Protein AF-A0A075BX15-F1 (afdb_monomer)

Organism: Procambarus clarkii (NCBI:txid6728)

Foldseek 3Di:
DDPDPDDDPDDDDDDDDDPDDDCVVVVLFDDDDDLAQFLLVLLVVLQRVVQSVCCVVPVDRFAWASVCCLPPLPDVLPANRSVGHHNVSSVVCCVVPNIHGCVVPPDDSD

Secondary structure (DSSP, 8-state):
-PPP--------S-----S---SGGGT--PPP---TTS--HHHHHHHHHHHHHHHHHHS----B-HHHHHHHS-GGG---GGG---HHHHHHHHHHH---BTTTS-----

Sequence (110 aa):
SNPEPDSVFTPTGRIPRAATVDWRNQGAVTGVKDQGQCGSCWSFSATGSLEGQHYLKTGKLISLSEQQLVDCAGGIYFNQGCNGGWVNQAFKYIKAHGSVTEASYPYEAI

Structure (mmCIF, N/CA/C/O backbone):
data_AF-A0A075BX15-F1
#
_entry.id   AF-A0A075BX15-F1
#
loop_
_atom_site.group_PDB
_atom_site.id
_atom_site.type_symbol
_atom_site.label_atom_id
_atom_site.label_alt_id
_atom_site.label_comp_id
_atom_site.label_asym_id
_atom_site.label_entity_id
_atom_site.label_seq_id
_atom_site.pdbx_PDB_ins_code
_atom_site.Cartn_x
_atom_site.Cartn_y
_atom_site.Cartn_z
_atom_site.occupancy
_atom_site.B_iso_or_equiv
_atom_site.auth_seq_id
_atom_site.auth_comp_id
_atom_site.auth_asym_id
_atom_site.auth_atom_id
_atom_site.pdbx_PDB_model_num
ATOM 1 N N . SER A 1 1 ? -3.272 29.481 -4.557 1.00 40.88 1 SER A N 1
ATOM 2 C CA . SER A 1 1 ? -4.264 28.956 -3.601 1.00 40.88 1 SER A CA 1
ATOM 3 C C . SER A 1 1 ? -3.524 28.068 -2.623 1.00 40.88 1 SER A C 1
ATOM 5 O O . SER A 1 1 ? -2.911 27.096 -3.039 1.00 40.88 1 SER A O 1
ATOM 7 N N . ASN A 1 2 ? -3.471 28.472 -1.357 1.00 38.88 2 ASN A N 1
ATOM 8 C CA . ASN A 1 2 ? -2.880 27.671 -0.290 1.00 38.88 2 ASN A CA 1
ATOM 9 C C . ASN A 1 2 ? -3.881 26.541 0.016 1.00 38.88 2 ASN A C 1
ATOM 11 O O . ASN A 1 2 ? -5.037 26.881 0.275 1.00 38.88 2 ASN A O 1
ATOM 15 N N . PRO A 1 3 ? -3.537 25.247 -0.096 1.00 54.44 3 PRO A N 1
ATOM 16 C CA . PRO A 1 3 ? -4.455 24.204 0.339 1.00 54.44 3 PRO A CA 1
ATOM 17 C C . PRO A 1 3 ? -4.672 24.367 1.849 1.00 54.44 3 PRO A C 1
ATOM 19 O O . PRO A 1 3 ? -3.707 24.526 2.599 1.00 54.44 3 PRO A O 1
ATOM 22 N N . GLU A 1 4 ? -5.935 24.398 2.277 1.00 54.19 4 GLU A N 1
ATOM 23 C CA . GLU A 1 4 ? -6.323 24.292 3.690 1.00 54.19 4 GLU A CA 1
ATOM 24 C C . GLU A 1 4 ? -5.547 23.138 4.351 1.00 54.19 4 GLU A C 1
ATOM 26 O O . GLU A 1 4 ? -5.289 22.135 3.677 1.00 54.19 4 GLU A O 1
ATOM 31 N N . PRO A 1 5 ? -5.145 23.242 5.632 1.00 53.94 5 PRO A N 1
ATOM 32 C CA . PRO A 1 5 ? -4.438 22.159 6.294 1.00 53.94 5 PRO A CA 1
ATOM 33 C C . PRO A 1 5 ? -5.334 20.920 6.270 1.00 53.94 5 PRO A C 1
ATOM 35 O O . PRO A 1 5 ? -6.374 20.891 6.931 1.00 53.94 5 PRO A O 1
ATOM 38 N N . ASP A 1 6 ? -4.938 19.916 5.481 1.00 58.66 6 ASP A N 1
ATOM 39 C CA . ASP A 1 6 ? -5.558 18.596 5.464 1.00 58.66 6 ASP A CA 1
ATOM 40 C C . ASP A 1 6 ? -5.854 18.193 6.905 1.00 58.66 6 ASP A C 1
ATOM 42 O O . ASP A 1 6 ? -4.956 18.203 7.744 1.00 58.66 6 ASP A O 1
ATOM 46 N N . SER A 1 7 ? -7.128 17.922 7.188 1.00 64.25 7 SER A N 1
ATOM 47 C CA . SER A 1 7 ? -7.698 17.698 8.516 1.00 64.25 7 SER A CA 1
ATOM 48 C C . SER A 1 7 ? -6.824 16.780 9.383 1.00 64.25 7 SER A C 1
ATOM 50 O O . SER A 1 7 ? -7.008 15.559 9.385 1.00 64.25 7 SER A O 1
ATOM 52 N N . VAL A 1 8 ? -5.868 17.346 10.120 1.00 71.19 8 VAL A N 1
ATOM 53 C CA . VAL A 1 8 ? -5.071 16.601 11.092 1.00 71.19 8 VAL A CA 1
ATOM 54 C C . VAL A 1 8 ? -6.037 16.175 12.182 1.00 71.19 8 VAL A C 1
ATOM 56 O O . VAL A 1 8 ? -6.671 17.024 12.815 1.00 71.19 8 VAL A O 1
ATOM 59 N N . PHE A 1 9 ? -6.176 14.864 12.395 1.00 76.19 9 PHE A N 1
ATOM 60 C CA . PHE A 1 9 ? -6.987 14.357 13.493 1.00 76.19 9 PHE A CA 1
ATOM 61 C C . PHE A 1 9 ? -6.400 14.876 14.805 1.00 76.19 9 PHE A C 1
ATOM 63 O O . PHE A 1 9 ? -5.357 14.413 15.266 1.00 76.19 9 PHE A O 1
ATOM 70 N N . THR A 1 10 ? -7.068 15.873 15.378 1.00 77.19 10 THR A N 1
ATOM 71 C CA . THR A 1 10 ? -6.725 16.441 16.674 1.00 77.19 10 THR A CA 1
ATOM 72 C C . THR A 1 10 ? -7.780 15.972 17.657 1.00 77.19 10 THR A C 1
ATOM 74 O O . THR A 1 10 ? -8.924 16.428 17.588 1.00 77.19 10 THR A O 1
ATOM 77 N N . PRO A 1 11 ? -7.434 15.046 18.559 1.00 76.19 11 PRO A N 1
ATOM 78 C CA . PRO A 1 11 ? -8.287 14.722 19.680 1.00 76.19 11 PRO A CA 1
ATOM 79 C C . PRO A 1 11 ? -8.773 15.963 20.427 1.00 76.19 11 PRO A C 1
ATOM 81 O O . PRO A 1 11 ? -7.961 16.784 20.853 1.00 76.19 11 PRO A O 1
ATOM 84 N N . THR A 1 12 ? -10.078 16.083 20.653 1.00 80.56 12 THR A N 1
ATOM 85 C CA . THR A 1 12 ? -10.611 17.063 21.601 1.00 80.56 12 THR A CA 1
ATOM 86 C C . THR A 1 12 ? -10.688 16.423 22.989 1.00 80.56 12 THR A C 1
ATOM 88 O O . THR A 1 12 ? -11.410 15.457 23.221 1.00 80.56 12 THR A O 1
ATOM 91 N N . GLY A 1 13 ? -9.907 16.951 23.934 1.00 81.38 13 GLY A N 1
ATOM 92 C CA . GLY A 1 13 ? -9.902 16.497 25.328 1.00 81.38 13 GLY A CA 1
ATOM 93 C C . GLY A 1 13 ? -8.990 15.299 25.623 1.00 81.38 13 GLY A C 1
ATOM 94 O O . GLY A 1 13 ? -8.105 14.934 24.849 1.00 81.38 13 GLY A O 1
ATOM 95 N N . ARG A 1 14 ? -9.167 14.705 26.810 1.00 80.56 14 ARG A N 1
ATOM 96 C CA . ARG A 1 14 ? -8.352 13.575 27.277 1.00 80.56 14 ARG A CA 1
ATOM 97 C C . ARG A 1 14 ? -8.802 12.293 26.579 1.00 80.56 14 ARG A C 1
ATOM 99 O O . ARG A 1 14 ? -9.819 11.725 26.958 1.00 80.56 14 ARG A O 1
ATOM 106 N N . ILE A 1 15 ? -8.014 11.809 25.621 1.00 77.75 15 ILE A N 1
ATOM 107 C CA . ILE A 1 15 ? -8.188 10.471 25.038 1.00 77.75 15 ILE A CA 1
ATOM 108 C C . ILE A 1 15 ? -7.809 9.438 26.106 1.00 77.75 15 ILE A C 1
ATOM 110 O O . ILE A 1 15 ? -6.647 9.401 26.528 1.00 77.75 15 ILE A O 1
ATOM 114 N N . PRO A 1 16 ? -8.742 8.590 26.568 1.00 77.38 16 PRO A N 1
ATOM 115 C CA . PRO A 1 16 ? -8.383 7.454 27.397 1.00 77.38 16 PRO A CA 1
ATOM 116 C C . PRO A 1 16 ? -7.469 6.540 26.581 1.00 77.38 16 PRO A C 1
ATOM 118 O O . PRO A 1 16 ? -7.787 6.200 25.441 1.00 77.38 16 PRO A O 1
ATOM 121 N N . ARG A 1 17 ? -6.331 6.124 27.146 1.00 80.12 17 ARG A N 1
ATOM 122 C CA . ARG A 1 17 ? -5.528 5.073 26.517 1.00 80.12 17 ARG A CA 1
ATOM 123 C C . ARG A 1 17 ? -6.389 3.813 26.480 1.00 80.12 17 ARG A C 1
ATOM 125 O O . ARG A 1 17 ? -6.759 3.300 27.534 1.00 80.12 17 ARG A O 1
ATOM 132 N N . ALA A 1 18 ? -6.717 3.344 25.282 1.00 82.44 18 ALA A N 1
ATOM 133 C CA . ALA A 1 18 ? -7.428 2.088 25.123 1.00 82.44 18 ALA A CA 1
ATOM 134 C C . ALA A 1 18 ? -6.587 0.955 25.731 1.00 82.44 18 ALA A C 1
ATOM 136 O O . ALA A 1 18 ? -5.382 0.875 25.486 1.00 82.44 18 ALA A O 1
ATOM 137 N N . ALA A 1 19 ? -7.214 0.099 26.541 1.00 88.12 19 ALA A N 1
ATOM 138 C CA . ALA A 1 19 ? -6.545 -1.065 27.120 1.00 88.12 19 ALA A CA 1
ATOM 139 C C . ALA A 1 19 ? -6.128 -2.071 26.034 1.00 88.12 19 ALA A C 1
ATOM 141 O O . ALA A 1 19 ? -5.117 -2.752 26.172 1.00 88.12 19 ALA A O 1
ATOM 142 N N . THR A 1 20 ? -6.893 -2.132 24.941 1.00 91.31 20 THR A N 1
ATOM 143 C CA . THR A 1 20 ? -6.620 -2.936 23.750 1.00 91.31 20 THR A CA 1
ATOM 144 C C . THR A 1 20 ? -7.103 -2.192 22.505 1.00 91.31 20 THR A C 1
ATOM 146 O O . THR A 1 20 ? -8.078 -1.441 22.558 1.00 91.31 20 THR A O 1
ATOM 149 N N . VAL A 1 21 ? -6.412 -2.387 21.383 1.00 91.31 21 VAL A N 1
ATOM 150 C CA . VAL A 1 21 ? -6.827 -1.901 20.061 1.00 91.31 21 VAL A CA 1
ATOM 151 C C . 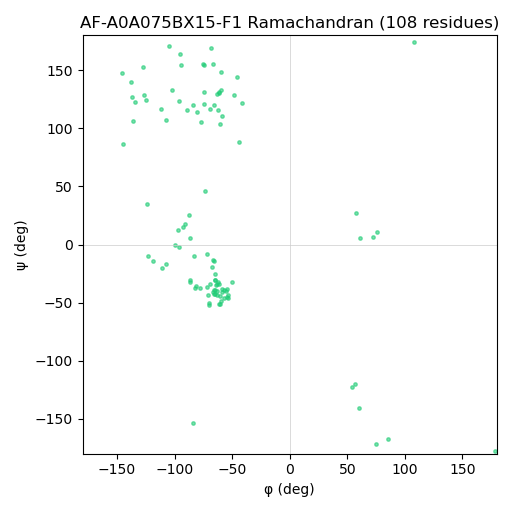VAL A 1 21 ? -6.582 -3.021 19.063 1.00 91.31 21 VAL A C 1
ATOM 153 O O . VAL A 1 21 ? -5.471 -3.537 18.978 1.00 91.31 21 VAL A O 1
ATOM 156 N N . ASP A 1 22 ? -7.615 -3.377 18.307 1.00 95.25 22 ASP A N 1
ATOM 157 C CA . ASP A 1 22 ? -7.521 -4.324 17.201 1.00 95.25 22 ASP A CA 1
ATOM 158 C C . ASP A 1 22 ? -8.310 -3.778 16.010 1.00 95.25 22 ASP A C 1
ATOM 160 O O . ASP A 1 22 ? -9.542 -3.764 16.014 1.00 95.25 22 ASP A O 1
ATOM 164 N N . TRP A 1 23 ? -7.590 -3.302 14.994 1.00 96.38 23 TRP A N 1
ATOM 165 C CA . TRP A 1 23 ? -8.181 -2.715 13.792 1.00 96.38 23 TRP A CA 1
ATOM 166 C C . TRP A 1 23 ? -8.935 -3.733 12.930 1.00 96.38 23 TRP A C 1
ATOM 168 O O . TRP A 1 23 ? -9.813 -3.339 12.161 1.00 96.38 23 TRP A O 1
ATOM 178 N N . ARG A 1 24 ? -8.666 -5.037 13.094 1.00 97.00 24 ARG A N 1
ATOM 179 C CA . ARG A 1 24 ? -9.390 -6.104 12.384 1.00 97.00 24 ARG A CA 1
ATOM 180 C C . ARG A 1 24 ? -10.849 -6.140 12.820 1.00 97.00 24 ARG A C 1
ATOM 182 O O . ARG A 1 24 ? -11.743 -6.173 11.983 1.00 97.00 24 ARG A O 1
ATOM 189 N N . ASN A 1 25 ? -11.087 -6.005 14.125 1.00 96.00 25 ASN A N 1
ATOM 190 C CA . ASN A 1 25 ? -12.433 -5.943 14.702 1.00 96.00 25 ASN A CA 1
ATOM 191 C C . ASN A 1 25 ? -13.200 -4.674 14.296 1.00 96.00 25 ASN A C 1
ATOM 193 O O . ASN A 1 25 ? -14.405 -4.598 14.505 1.00 96.00 25 ASN A O 1
ATOM 197 N N . GLN A 1 26 ? -12.509 -3.683 13.727 1.00 94.56 26 GLN A N 1
ATOM 198 C CA . GLN A 1 26 ? -13.092 -2.429 13.249 1.00 94.56 26 GLN A CA 1
ATOM 199 C C . GLN A 1 26 ? -13.325 -2.421 11.730 1.00 94.56 26 GLN A C 1
ATOM 201 O O . GLN A 1 26 ? -13.793 -1.417 11.200 1.00 94.56 26 GLN A O 1
ATOM 206 N N . GLY A 1 27 ? -12.989 -3.506 11.018 1.00 96.06 27 GLY A N 1
ATOM 207 C CA . GLY A 1 27 ? -13.120 -3.600 9.558 1.00 96.06 27 GLY A CA 1
ATOM 208 C C . GLY A 1 27 ? -12.046 -2.841 8.770 1.00 96.06 27 GLY A C 1
ATOM 209 O O . GLY A 1 27 ? -12.170 -2.700 7.560 1.00 96.06 27 GLY A O 1
ATOM 210 N N . ALA A 1 28 ? -10.990 -2.361 9.434 1.00 97.62 28 ALA A N 1
ATOM 211 C CA . ALA A 1 28 ? -9.955 -1.515 8.832 1.00 97.62 28 ALA A CA 1
ATOM 212 C C . ALA A 1 28 ? -8.745 -2.300 8.296 1.00 97.62 28 ALA A C 1
ATOM 214 O O . ALA A 1 28 ? -7.681 -1.720 8.090 1.00 97.62 28 ALA A O 1
ATOM 215 N N . VAL A 1 29 ? -8.869 -3.620 8.136 1.00 98.25 29 VAL A N 1
ATOM 216 C CA . VAL A 1 29 ? -7.764 -4.506 7.748 1.00 98.25 29 VAL A CA 1
ATOM 217 C C . VAL A 1 29 ? -8.252 -5.447 6.655 1.00 98.25 29 VAL A C 1
ATOM 219 O O . VAL A 1 29 ? -9.237 -6.161 6.841 1.00 98.25 29 VAL A O 1
ATOM 222 N N . THR A 1 30 ? -7.574 -5.421 5.511 1.00 97.75 30 THR A N 1
ATOM 223 C CA . THR A 1 30 ? -7.777 -6.352 4.396 1.00 97.75 30 THR A CA 1
ATOM 224 C C . THR A 1 30 ? -7.322 -7.767 4.766 1.00 97.75 30 THR A C 1
ATOM 226 O O . THR A 1 30 ? -6.714 -8.003 5.812 1.00 97.75 30 THR A O 1
ATOM 229 N N . GLY A 1 31 ? -7.652 -8.749 3.922 1.00 97.69 31 GLY A N 1
ATOM 230 C CA . GLY A 1 31 ? -7.126 -10.104 4.084 1.00 97.69 31 GLY A CA 1
ATOM 231 C C . GLY A 1 31 ? -5.596 -10.122 4.012 1.00 97.69 31 GLY A C 1
ATOM 232 O O . GLY A 1 31 ? -4.995 -9.320 3.301 1.00 97.69 31 GLY A O 1
ATOM 233 N N . VAL A 1 32 ? -4.968 -11.049 4.740 1.00 97.94 32 VAL A N 1
ATOM 234 C CA . VAL A 1 32 ? -3.514 -11.258 4.654 1.00 97.94 32 VAL A CA 1
ATOM 235 C C . VAL A 1 32 ? -3.153 -11.669 3.224 1.00 97.94 32 VAL A C 1
ATOM 237 O O . VAL A 1 32 ? -3.778 -12.574 2.671 1.00 97.94 32 VAL A O 1
ATOM 240 N N . LYS A 1 33 ? -2.151 -11.002 2.648 1.00 98.06 33 LYS A N 1
ATOM 241 C CA . LYS A 1 33 ? -1.626 -11.262 1.301 1.00 98.06 33 LYS A CA 1
ATOM 242 C C . LYS A 1 33 ? -0.276 -12.001 1.367 1.00 98.06 33 LYS A C 1
ATOM 244 O O . LYS A 1 33 ? 0.300 -12.125 2.449 1.00 98.06 33 LYS A O 1
ATOM 249 N N . ASP A 1 34 ? 0.229 -12.469 0.224 1.00 98.00 34 ASP A N 1
ATOM 250 C CA . ASP A 1 34 ? 1.500 -13.202 0.102 1.00 98.00 34 ASP A CA 1
ATOM 251 C C . ASP A 1 34 ? 2.433 -12.523 -0.917 1.00 98.00 34 ASP A C 1
ATOM 253 O O . ASP A 1 34 ? 2.052 -12.308 -2.065 1.00 98.00 34 ASP A O 1
ATOM 257 N N . GLN A 1 35 ? 3.653 -12.185 -0.490 1.00 97.44 35 GLN A N 1
ATOM 258 C CA . GLN A 1 35 ? 4.672 -11.552 -1.337 1.00 97.44 35 GLN A CA 1
ATOM 259 C C . GLN A 1 35 ? 5.468 -12.550 -2.196 1.00 97.44 35 GLN A C 1
ATOM 261 O O . GLN A 1 35 ? 6.255 -12.143 -3.051 1.00 97.44 35 GLN A O 1
ATOM 266 N N . GLY A 1 36 ? 5.311 -13.856 -1.962 1.00 97.44 36 GLY A N 1
ATOM 267 C CA . GLY A 1 36 ? 6.038 -14.893 -2.687 1.00 97.44 36 GLY A CA 1
ATOM 268 C C . GLY A 1 36 ? 7.560 -14.784 -2.529 1.00 97.44 36 GLY A C 1
ATOM 269 O O . GLY A 1 36 ? 8.077 -14.501 -1.448 1.00 97.44 36 GLY A O 1
ATOM 270 N N . GLN A 1 37 ? 8.294 -15.027 -3.619 1.00 96.31 37 GLN A N 1
ATOM 271 C CA . GLN A 1 37 ? 9.768 -14.997 -3.654 1.00 96.31 37 GLN A CA 1
ATOM 272 C C . GLN A 1 37 ? 10.343 -13.617 -4.021 1.00 96.31 37 GLN A C 1
ATOM 274 O O . GLN A 1 37 ? 11.511 -13.498 -4.385 1.00 96.31 37 GLN A O 1
ATOM 279 N N . CYS A 1 38 ? 9.538 -12.564 -3.905 1.00 98.38 38 CYS A N 1
ATOM 280 C CA . CYS A 1 38 ? 9.937 -11.190 -4.172 1.00 98.38 38 CYS A CA 1
ATOM 281 C C . CYS A 1 38 ? 10.191 -10.452 -2.846 1.00 98.38 38 CYS A C 1
ATOM 283 O O . CYS A 1 38 ? 9.373 -10.508 -1.926 1.00 98.38 38 CYS A O 1
ATOM 285 N N . GLY A 1 39 ? 11.306 -9.723 -2.718 1.00 98.12 39 GLY A N 1
ATOM 286 C CA . GLY A 1 39 ? 11.637 -8.885 -1.552 1.00 98.12 39 GLY A CA 1
ATOM 287 C C . GLY A 1 39 ? 10.816 -7.590 -1.470 1.00 98.12 39 GLY A C 1
ATOM 288 O O . GLY A 1 39 ? 11.361 -6.511 -1.247 1.00 98.12 39 GLY A O 1
ATOM 289 N N . SER A 1 40 ? 9.502 -7.683 -1.660 1.00 98.62 40 SER A N 1
ATOM 290 C CA . SER A 1 40 ? 8.547 -6.572 -1.773 1.00 98.62 40 SER A CA 1
ATOM 291 C C . SER A 1 40 ? 7.822 -6.233 -0.467 1.00 98.62 40 SER A C 1
ATOM 293 O O . SER A 1 40 ? 6.880 -5.446 -0.490 1.00 98.62 40 SER A O 1
ATOM 295 N N . CYS A 1 41 ? 8.249 -6.754 0.689 1.00 98.44 41 CYS A N 1
ATOM 296 C CA . CYS A 1 41 ? 7.599 -6.516 1.993 1.00 98.44 41 CYS A CA 1
ATOM 297 C C . CYS A 1 41 ? 7.338 -5.027 2.297 1.00 98.44 41 CYS A C 1
ATOM 299 O O . CYS A 1 41 ? 6.351 -4.666 2.937 1.00 98.44 41 CYS A O 1
ATOM 301 N N . TRP A 1 42 ? 8.213 -4.150 1.805 1.00 98.69 42 TRP A N 1
ATOM 302 C CA . TRP A 1 42 ? 8.094 -2.699 1.907 1.00 98.69 42 TRP A CA 1
ATOM 303 C C . TRP A 1 42 ? 6.865 -2.145 1.165 1.00 98.69 42 TRP A C 1
ATOM 305 O O . TRP A 1 42 ? 6.248 -1.195 1.645 1.00 98.69 42 TRP A O 1
ATOM 315 N N . SER A 1 43 ? 6.502 -2.748 0.029 1.00 98.69 43 SER A N 1
ATOM 316 C CA . SER A 1 43 ? 5.316 -2.420 -0.766 1.00 98.69 43 SER A CA 1
ATOM 317 C C . SER A 1 43 ? 4.052 -2.850 -0.020 1.00 98.69 43 SER A C 1
ATOM 319 O O . SER A 1 43 ? 3.220 -1.999 0.284 1.00 98.69 43 SER A O 1
ATOM 321 N N . PHE A 1 44 ? 3.993 -4.114 0.423 1.00 98.81 44 PHE A N 1
ATOM 322 C CA . PHE A 1 44 ? 2.889 -4.662 1.230 1.00 98.81 44 PHE A CA 1
ATOM 323 C C . PHE A 1 44 ? 2.654 -3.875 2.527 1.00 98.81 44 PHE A C 1
ATOM 325 O O . PHE A 1 44 ? 1.521 -3.638 2.943 1.00 98.81 44 PHE A O 1
ATOM 332 N N . SER A 1 45 ? 3.731 -3.441 3.189 1.00 98.69 45 SER A N 1
ATOM 333 C CA . SER A 1 45 ? 3.628 -2.621 4.397 1.00 98.69 45 SER A CA 1
ATOM 334 C C . SER A 1 45 ? 3.027 -1.239 4.107 1.00 98.69 45 SER A C 1
ATOM 336 O O . SER A 1 45 ? 2.216 -0.741 4.897 1.00 98.69 45 SER A O 1
ATOM 338 N N . ALA A 1 46 ? 3.392 -0.626 2.976 1.00 98.69 46 ALA A N 1
ATOM 339 C CA . ALA A 1 46 ? 2.877 0.676 2.567 1.00 98.69 46 ALA A CA 1
ATOM 340 C C . ALA A 1 46 ? 1.400 0.600 2.154 1.00 98.69 46 ALA A C 1
ATOM 342 O O . ALA A 1 46 ? 0.590 1.379 2.664 1.00 98.69 46 ALA A O 1
ATOM 343 N N . THR A 1 47 ? 1.044 -0.343 1.277 1.00 98.75 47 THR A N 1
ATOM 344 C CA . THR A 1 47 ? -0.336 -0.552 0.815 1.00 98.75 47 THR A CA 1
ATOM 345 C C . THR A 1 47 ? -1.243 -0.922 1.979 1.00 98.75 47 THR A C 1
ATOM 347 O O . THR A 1 47 ? -2.207 -0.203 2.212 1.00 98.75 47 THR A O 1
ATOM 350 N N . GLY A 1 48 ? -0.898 -1.919 2.801 1.00 98.62 48 GLY A N 1
ATOM 351 C CA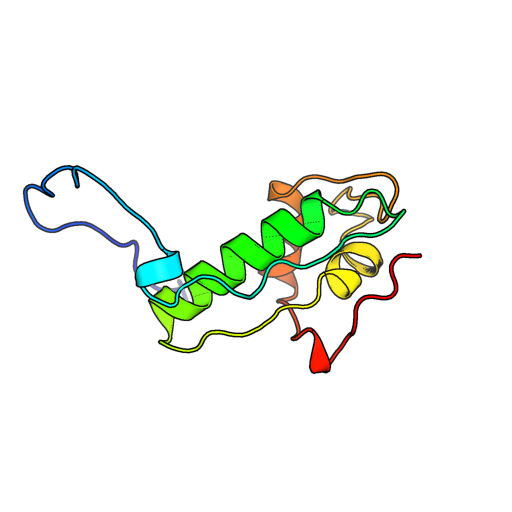 . GLY A 1 48 ? -1.724 -2.329 3.944 1.00 98.62 48 GLY A CA 1
ATOM 352 C C . GLY A 1 48 ? -1.977 -1.202 4.954 1.00 98.62 48 GLY A C 1
ATOM 353 O O . GLY A 1 48 ? -3.092 -1.030 5.451 1.00 98.62 48 GLY A O 1
ATOM 354 N N . SER A 1 49 ? -0.970 -0.359 5.212 1.00 98.31 49 SER A N 1
ATOM 355 C CA . SER A 1 49 ? -1.145 0.832 6.056 1.00 98.31 49 SER A CA 1
ATOM 356 C C . SER A 1 49 ? -2.110 1.842 5.426 1.00 98.31 49 SER A C 1
ATOM 358 O O . SER A 1 49 ? -2.960 2.412 6.116 1.00 98.31 49 SER A O 1
ATOM 360 N N . LEU A 1 50 ? -1.989 2.072 4.116 1.00 98.44 50 LEU A N 1
ATOM 361 C CA . LEU A 1 50 ? -2.820 3.022 3.383 1.00 98.44 50 LEU A CA 1
ATOM 362 C C . LEU A 1 50 ? -4.260 2.530 3.205 1.00 98.44 50 LEU A C 1
ATOM 364 O O . LEU A 1 50 ? -5.178 3.337 3.309 1.00 98.44 50 LEU A O 1
ATOM 368 N N . GLU A 1 51 ? -4.473 1.233 3.001 1.00 98.75 51 GLU A N 1
ATOM 369 C CA . GLU A 1 51 ? -5.795 0.600 2.947 1.00 98.75 51 GLU A CA 1
ATOM 370 C C . GLU A 1 51 ? -6.574 0.859 4.245 1.00 98.75 51 GLU A C 1
ATOM 372 O O . GLU A 1 51 ? -7.724 1.306 4.207 1.00 98.75 51 GLU A O 1
ATOM 377 N N . GLY A 1 52 ? -5.923 0.678 5.402 1.00 98.12 52 GLY A N 1
ATOM 378 C CA . GLY A 1 52 ? -6.524 0.976 6.702 1.00 98.12 52 GLY A CA 1
ATOM 379 C C . GLY A 1 52 ? -6.855 2.459 6.879 1.00 98.12 52 GLY A C 1
ATOM 380 O O . GLY A 1 52 ? -7.953 2.804 7.316 1.00 98.12 52 GLY A O 1
ATOM 381 N N . GLN A 1 53 ? -5.954 3.364 6.482 1.00 97.12 53 GLN A N 1
ATOM 382 C CA . GLN A 1 53 ? -6.233 4.807 6.520 1.00 97.12 53 GLN A CA 1
ATOM 383 C C . GLN A 1 53 ? -7.359 5.211 5.560 1.00 97.12 53 GLN A C 1
ATOM 385 O O . GLN A 1 53 ? -8.214 6.024 5.916 1.00 97.12 53 GLN A O 1
ATOM 390 N N . HIS A 1 54 ? -7.404 4.621 4.365 1.00 97.38 54 HIS A N 1
ATOM 391 C CA . HIS A 1 54 ? -8.477 4.836 3.404 1.00 97.38 54 HIS A CA 1
ATOM 392 C C . HIS A 1 54 ? -9.823 4.396 3.984 1.00 97.38 54 HIS A C 1
ATOM 394 O O . HIS A 1 54 ? -10.795 5.151 3.900 1.00 97.38 54 HIS A O 1
ATOM 400 N N . TYR A 1 55 ? -9.881 3.232 4.639 1.00 97.94 55 TYR A N 1
ATOM 401 C CA . TYR A 1 55 ? -11.079 2.783 5.342 1.00 97.94 55 TYR A CA 1
ATOM 402 C C . TYR A 1 55 ? -11.497 3.764 6.443 1.00 97.94 55 TYR A C 1
ATOM 404 O O . TYR A 1 55 ? -12.649 4.188 6.467 1.00 97.94 55 TYR A O 1
ATOM 412 N N . LEU A 1 56 ? -10.575 4.203 7.306 1.00 95.00 56 LEU A N 1
ATOM 413 C CA . LEU A 1 56 ? -10.897 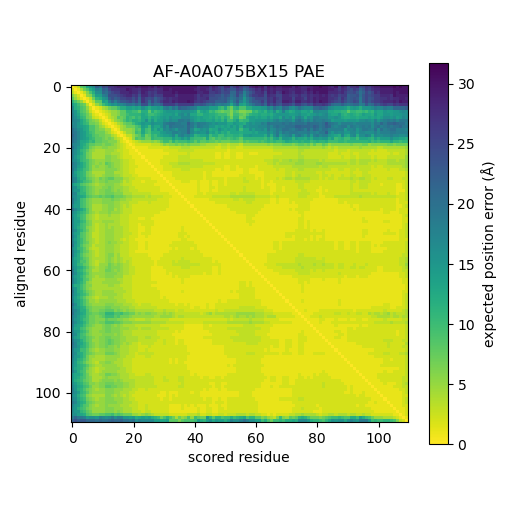5.151 8.383 1.00 95.00 56 LEU A CA 1
ATOM 414 C C . LEU A 1 56 ? -11.398 6.503 7.861 1.00 95.00 56 LEU A C 1
ATOM 416 O O . LEU A 1 56 ? -12.234 7.140 8.500 1.00 95.00 56 LEU A O 1
ATOM 420 N N . LYS A 1 57 ? -10.907 6.946 6.699 1.00 93.88 57 LYS A N 1
ATOM 421 C CA . LYS A 1 57 ? -11.321 8.215 6.092 1.00 93.88 57 LYS A CA 1
ATOM 422 C C . LYS A 1 57 ? -12.641 8.115 5.327 1.00 93.88 57 LYS A C 1
ATOM 424 O O . LYS A 1 57 ? -13.386 9.091 5.296 1.00 93.88 57 LYS A O 1
ATOM 429 N N . THR A 1 58 ? -12.908 6.986 4.670 1.00 95.81 58 THR A N 1
ATOM 430 C CA . THR A 1 58 ? -13.980 6.872 3.659 1.00 95.81 58 THR A CA 1
ATOM 431 C C . THR A 1 58 ? -15.068 5.854 3.997 1.00 95.81 58 THR A C 1
ATOM 433 O O . THR A 1 58 ? -16.105 5.835 3.336 1.00 95.81 58 THR A O 1
ATOM 436 N N . GLY A 1 59 ? -14.834 4.980 4.976 1.00 96.62 59 GLY A N 1
ATOM 437 C CA . GLY A 1 59 ? -15.669 3.815 5.271 1.00 96.62 59 GLY A CA 1
ATOM 438 C C . GLY A 1 59 ? -15.561 2.682 4.243 1.00 96.62 59 GLY A C 1
ATOM 439 O O . GLY A 1 59 ? -16.328 1.726 4.315 1.00 96.62 59 GLY A O 1
ATOM 440 N N . LYS A 1 60 ? -14.647 2.772 3.266 1.00 97.62 60 LYS A N 1
ATOM 441 C CA . LYS A 1 60 ? -14.487 1.775 2.199 1.00 97.62 60 LYS A CA 1
ATOM 442 C C . LYS A 1 60 ? -13.164 1.039 2.345 1.00 97.62 60 LYS A C 1
ATOM 444 O O . LYS A 1 60 ? -12.098 1.639 2.209 1.00 97.62 60 LYS A O 1
ATOM 449 N N . LEU A 1 61 ? -13.244 -0.265 2.587 1.00 98.06 61 LEU A N 1
ATOM 450 C CA . LEU A 1 61 ? -12.075 -1.134 2.596 1.00 98.06 61 LEU A CA 1
ATOM 451 C C . LEU A 1 61 ? -11.789 -1.553 1.154 1.00 98.06 61 LEU A C 1
ATOM 453 O O . LEU A 1 61 ? -12.653 -2.125 0.492 1.00 98.06 61 LEU A O 1
ATOM 457 N N . ILE A 1 62 ? -10.599 -1.224 0.663 1.00 98.19 62 ILE A N 1
ATOM 458 C CA . ILE A 1 62 ? -10.146 -1.546 -0.693 1.00 98.19 62 ILE A CA 1
ATOM 459 C C . ILE A 1 62 ? -8.803 -2.258 -0.609 1.00 98.19 62 ILE A C 1
ATOM 461 O O . ILE A 1 62 ? -8.062 -2.032 0.340 1.00 98.19 62 ILE A O 1
ATOM 465 N N . SER A 1 63 ? -8.502 -3.092 -1.601 1.00 98.69 63 SER A N 1
ATOM 466 C CA . SER A 1 63 ? -7.173 -3.680 -1.782 1.00 98.69 63 SER A CA 1
ATOM 467 C C . SER A 1 63 ? -6.399 -2.844 -2.799 1.00 98.69 63 SER A C 1
ATOM 469 O O . SER A 1 63 ? -6.881 -2.643 -3.917 1.00 98.69 63 SER A O 1
ATOM 471 N N . LEU A 1 64 ? -5.232 -2.342 -2.416 1.00 98.81 64 LEU A N 1
ATOM 472 C CA . LEU A 1 64 ? -4.320 -1.561 -3.250 1.00 98.81 64 LEU A CA 1
ATOM 473 C C . LEU A 1 64 ? -3.262 -2.461 -3.892 1.00 98.81 64 LEU A C 1
ATOM 475 O O . LEU A 1 64 ? -2.968 -3.526 -3.360 1.00 98.81 64 LEU A O 1
ATOM 479 N N . SER A 1 65 ? -2.725 -2.015 -5.029 1.00 98.81 65 SER A N 1
ATOM 480 C CA . SER A 1 65 ? -1.731 -2.751 -5.812 1.00 98.81 65 SER A CA 1
ATOM 481 C C . SER A 1 65 ? -0.335 -2.597 -5.225 1.00 98.81 65 SER A C 1
ATOM 483 O O . SER A 1 65 ? 0.264 -1.516 -5.262 1.00 98.81 65 SER A O 1
ATOM 485 N N . GLU A 1 66 ? 0.219 -3.701 -4.736 1.00 98.81 66 GLU A N 1
ATOM 486 C CA . GLU A 1 66 ? 1.635 -3.776 -4.395 1.00 98.81 66 GLU A CA 1
ATOM 487 C C . GLU A 1 66 ? 2.535 -3.728 -5.636 1.00 98.81 66 GLU A C 1
ATOM 489 O O . GLU A 1 66 ? 3.632 -3.159 -5.576 1.00 98.81 66 GLU A O 1
ATOM 494 N N . GLN A 1 67 ? 2.075 -4.299 -6.756 1.00 98.81 67 GLN A N 1
ATOM 495 C CA . GLN A 1 67 ? 2.843 -4.402 -8.001 1.00 98.81 67 GLN A CA 1
ATOM 496 C C . GLN A 1 67 ? 3.168 -3.031 -8.587 1.00 98.81 67 GLN A C 1
ATOM 498 O O . GLN A 1 67 ? 4.303 -2.786 -8.988 1.00 98.81 67 GLN A O 1
ATOM 503 N N . GLN A 1 68 ? 2.218 -2.091 -8.540 1.00 98.75 68 GLN A N 1
ATOM 504 C CA . GLN A 1 68 ? 2.457 -0.719 -8.985 1.00 98.75 68 GLN A CA 1
ATOM 505 C C . GLN A 1 68 ? 3.688 -0.113 -8.293 1.00 98.75 68 GLN A C 1
ATOM 507 O O . GLN A 1 68 ? 4.502 0.549 -8.934 1.00 98.75 68 GLN A O 1
ATOM 512 N N . LEU A 1 69 ? 3.841 -0.323 -6.981 1.00 98.69 69 LEU A N 1
ATOM 513 C CA . LEU A 1 69 ? 4.991 0.201 -6.246 1.00 98.69 69 LEU A CA 1
ATOM 514 C C . LEU A 1 69 ? 6.269 -0.549 -6.618 1.00 98.69 69 LEU A C 1
ATOM 516 O O . LEU A 1 69 ? 7.293 0.100 -6.827 1.00 98.69 69 LEU A O 1
ATOM 520 N N . VAL A 1 70 ? 6.207 -1.881 -6.720 1.00 98.69 70 VAL A N 1
ATOM 521 C CA . VAL A 1 70 ? 7.347 -2.719 -7.130 1.00 98.69 70 VAL A CA 1
ATOM 522 C C . VAL A 1 70 ? 7.921 -2.240 -8.465 1.00 98.69 70 VAL A C 1
ATOM 524 O O . VAL A 1 70 ? 9.132 -2.030 -8.551 1.00 98.69 70 VAL A O 1
ATOM 527 N N . ASP A 1 71 ? 7.059 -1.967 -9.444 1.00 98.44 71 ASP A N 1
ATOM 528 C CA . ASP A 1 71 ? 7.468 -1.605 -10.802 1.00 98.44 71 ASP A CA 1
ATOM 529 C C . ASP A 1 71 ? 7.827 -0.118 -10.939 1.00 98.44 71 ASP A C 1
ATOM 531 O O . ASP A 1 71 ? 8.756 0.247 -11.661 1.00 98.44 71 ASP A O 1
ATOM 535 N N . CYS A 1 72 ? 7.095 0.769 -10.254 1.00 98.31 72 CYS A N 1
ATOM 536 C CA . CYS A 1 72 ? 7.137 2.206 -10.547 1.00 98.31 72 CYS A CA 1
ATOM 537 C C . CYS A 1 72 ? 7.801 3.062 -9.463 1.00 98.31 72 CYS A C 1
ATOM 539 O O . CYS A 1 72 ? 8.222 4.183 -9.754 1.00 98.31 72 CYS A O 1
ATOM 541 N N . ALA A 1 73 ? 7.918 2.583 -8.220 1.00 98.19 73 ALA A N 1
ATOM 542 C CA . ALA A 1 73 ? 8.467 3.378 -7.116 1.00 98.19 73 ALA A CA 1
ATOM 543 C C . ALA A 1 73 ? 10.000 3.274 -6.994 1.00 98.19 73 ALA A C 1
ATOM 545 O O . ALA A 1 73 ? 10.552 3.467 -5.907 1.00 98.19 73 ALA A O 1
ATOM 546 N N . GLY A 1 74 ? 10.691 2.973 -8.096 1.00 96.94 74 GLY A N 1
ATOM 547 C CA . GLY A 1 74 ? 12.145 3.058 -8.207 1.00 96.94 74 GLY A CA 1
ATOM 548 C 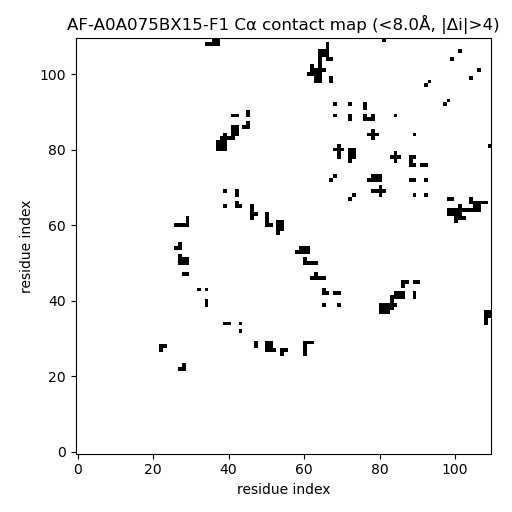C . GLY A 1 74 ? 12.646 4.464 -8.552 1.00 96.94 74 GLY A C 1
ATOM 549 O O . GLY A 1 74 ? 12.018 5.476 -8.227 1.00 96.94 74 GLY A O 1
ATOM 550 N N . GLY A 1 75 ? 13.813 4.548 -9.196 1.00 96.19 75 GLY A N 1
ATOM 551 C CA . GLY A 1 75 ? 14.389 5.819 -9.650 1.00 96.19 75 GLY A CA 1
ATOM 552 C C . GLY A 1 75 ? 14.574 6.825 -8.508 1.00 96.19 75 GLY A C 1
ATOM 553 O O . GLY A 1 75 ? 15.265 6.540 -7.532 1.00 96.19 75 GLY A O 1
ATOM 554 N N . ILE A 1 76 ? 13.925 7.993 -8.606 1.00 97.19 76 ILE A N 1
ATOM 555 C CA . ILE A 1 76 ? 14.002 9.068 -7.594 1.00 97.19 76 ILE A CA 1
ATOM 556 C C . ILE A 1 76 ? 13.389 8.693 -6.234 1.00 97.19 76 ILE A C 1
ATOM 558 O O . ILE A 1 76 ? 13.601 9.398 -5.247 1.00 97.19 76 ILE A O 1
ATOM 562 N N . TYR A 1 77 ? 12.622 7.601 -6.176 1.00 97.81 77 TYR A N 1
ATOM 563 C CA . TYR A 1 77 ? 12.052 7.054 -4.947 1.00 97.81 77 TYR A CA 1
ATOM 564 C C . TYR A 1 77 ? 12.916 5.921 -4.364 1.00 97.81 77 TYR A C 1
ATOM 566 O O . TYR A 1 77 ? 12.643 5.448 -3.270 1.00 97.81 77 TYR A O 1
ATOM 574 N N . 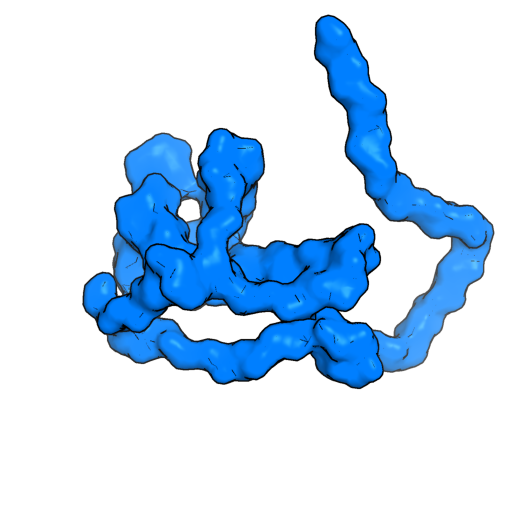PHE A 1 78 ? 14.015 5.535 -5.020 1.00 96.94 78 PHE A N 1
ATOM 575 C CA . PHE A 1 78 ? 15.061 4.647 -4.487 1.00 96.94 78 PHE A CA 1
ATOM 576 C C . PHE A 1 78 ? 14.643 3.220 -4.082 1.00 96.94 78 PHE A C 1
ATOM 578 O O . PHE A 1 78 ? 15.485 2.492 -3.550 1.00 96.94 78 PHE A O 1
ATOM 585 N N . ASN A 1 79 ? 13.402 2.780 -4.321 1.00 98.38 79 ASN A N 1
ATOM 586 C CA . ASN A 1 79 ? 13.060 1.368 -4.135 1.00 98.38 79 ASN A CA 1
ATOM 587 C C . ASN A 1 79 ? 13.613 0.527 -5.291 1.00 98.38 79 ASN A C 1
ATOM 589 O O . ASN A 1 79 ? 13.858 1.034 -6.385 1.00 98.38 79 ASN A O 1
ATOM 593 N N . GLN A 1 80 ? 13.838 -0.759 -5.041 1.00 98.06 80 GLN A N 1
ATOM 594 C CA . GLN A 1 80 ? 14.531 -1.654 -5.969 1.00 98.06 80 GLN A CA 1
ATOM 595 C C . GLN A 1 80 ? 13.672 -2.875 -6.321 1.00 98.06 80 GLN A C 1
ATOM 597 O O . GLN A 1 80 ? 14.193 -3.979 -6.490 1.00 98.06 80 GLN A O 1
ATOM 602 N N . GLY A 1 81 ? 12.352 -2.684 -6.402 1.00 97.81 81 GLY A N 1
ATOM 603 C CA . GLY A 1 81 ? 11.391 -3.749 -6.683 1.00 97.81 81 GLY A CA 1
ATOM 604 C C . GLY A 1 81 ? 11.539 -4.916 -5.703 1.00 97.81 81 GLY A C 1
ATOM 605 O O . GLY A 1 81 ? 11.481 -4.727 -4.482 1.00 97.81 81 GLY A O 1
ATOM 606 N N . CYS A 1 82 ? 11.788 -6.111 -6.242 1.00 98.25 82 CYS A N 1
ATOM 607 C CA . CYS A 1 82 ? 12.013 -7.332 -5.466 1.00 98.25 82 CYS A CA 1
ATOM 608 C C . CYS A 1 82 ? 13.358 -7.395 -4.726 1.00 98.25 82 CYS A C 1
ATOM 610 O O . CYS A 1 82 ? 13.541 -8.287 -3.904 1.00 98.25 82 CYS A O 1
ATOM 612 N N . ASN A 1 83 ? 14.285 -6.457 -4.949 1.00 97.75 83 ASN A N 1
ATOM 613 C CA . ASN A 1 83 ? 15.547 -6.388 -4.199 1.00 97.75 83 ASN A CA 1
ATOM 614 C C . ASN A 1 83 ? 15.426 -5.591 -2.888 1.00 97.75 83 ASN A C 1
ATOM 616 O O . ASN A 1 83 ? 16.423 -5.358 -2.205 1.00 97.75 83 ASN A O 1
ATOM 620 N N . GLY A 1 84 ? 14.213 -5.163 -2.528 1.00 98.12 84 GLY A N 1
ATOM 621 C CA . GLY A 1 84 ? 13.941 -4.402 -1.316 1.00 98.12 84 GLY A CA 1
ATOM 622 C C . GLY A 1 84 ? 13.618 -2.933 -1.572 1.00 98.12 84 GLY A C 1
ATOM 623 O O . GLY A 1 84 ? 13.672 -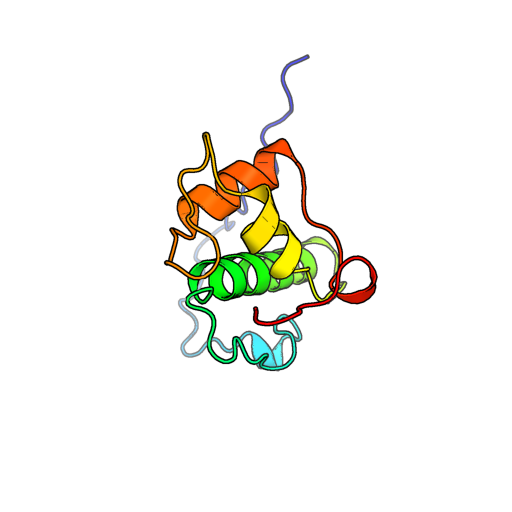2.412 -2.688 1.00 98.12 84 GLY A O 1
ATOM 624 N N . GLY A 1 85 ? 13.256 -2.251 -0.493 1.00 98.12 85 GLY A N 1
ATOM 625 C CA . GLY A 1 85 ? 12.799 -0.872 -0.533 1.00 98.12 85 GLY A CA 1
ATOM 626 C C . GLY A 1 85 ? 12.409 -0.370 0.848 1.00 98.12 85 GLY A C 1
ATOM 627 O O . GLY A 1 85 ? 12.527 -1.077 1.851 1.00 98.12 85 GLY A O 1
ATOM 628 N N . TRP A 1 86 ? 11.941 0.870 0.895 1.00 98.56 86 TRP A N 1
ATOM 629 C CA . TRP A 1 86 ? 11.595 1.563 2.122 1.00 98.56 86 TRP A CA 1
ATOM 630 C C . TRP A 1 86 ? 10.168 2.101 2.056 1.00 98.56 86 TRP A C 1
ATOM 632 O O . TRP A 1 86 ? 9.801 2.860 1.157 1.00 98.56 86 TRP A O 1
ATOM 642 N N . VAL A 1 87 ? 9.377 1.780 3.078 1.00 98.62 87 VAL A N 1
ATOM 643 C CA . VAL A 1 87 ? 7.966 2.186 3.194 1.00 98.62 87 VAL A CA 1
ATOM 644 C C . VAL A 1 87 ? 7.799 3.710 3.087 1.00 98.62 87 VAL A C 1
ATOM 646 O O . VAL A 1 87 ? 6.899 4.207 2.417 1.00 98.62 87 VAL A O 1
ATOM 649 N N . ASN A 1 88 ? 8.707 4.488 3.685 1.00 98.00 88 ASN A N 1
ATOM 650 C CA . ASN A 1 88 ? 8.664 5.951 3.607 1.00 98.00 88 ASN A CA 1
ATOM 651 C C . ASN A 1 88 ? 8.869 6.485 2.179 1.00 98.00 88 ASN A C 1
ATOM 653 O O . ASN A 1 88 ? 8.326 7.537 1.845 1.00 98.00 88 ASN A O 1
ATOM 657 N N . GLN A 1 89 ? 9.633 5.790 1.338 1.00 98.50 89 GLN A N 1
ATOM 658 C CA . GLN A 1 89 ? 9.795 6.164 -0.062 1.00 98.50 89 GLN A CA 1
ATOM 659 C C . GLN A 1 89 ? 8.586 5.749 -0.899 1.00 98.50 89 GLN A C 1
ATOM 661 O O . GLN A 1 89 ? 8.143 6.524 -1.745 1.00 98.50 89 GLN A O 1
ATOM 666 N N . ALA A 1 90 ? 8.002 4.584 -0.608 1.00 98.69 90 ALA A N 1
ATOM 667 C CA . ALA A 1 90 ? 6.721 4.179 -1.179 1.00 98.69 90 ALA A CA 1
ATOM 668 C C . ALA A 1 90 ? 5.642 5.245 -0.931 1.00 98.69 90 ALA A C 1
ATOM 670 O O . ALA A 1 90 ? 4.968 5.677 -1.862 1.00 98.69 90 ALA A O 1
ATOM 671 N N . PHE A 1 91 ? 5.548 5.774 0.295 1.00 98.62 91 PHE A N 1
ATOM 672 C CA . PHE A 1 91 ? 4.623 6.868 0.599 1.00 98.62 91 PHE A CA 1
ATOM 673 C C . PHE A 1 91 ? 4.922 8.160 -0.172 1.00 98.62 91 PHE A C 1
ATOM 675 O O . PHE A 1 91 ? 3.986 8.869 -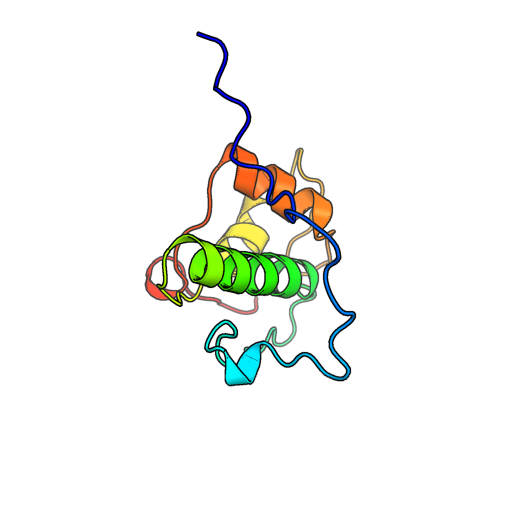0.540 1.00 98.62 91 PHE A O 1
ATOM 682 N N . LYS A 1 92 ? 6.191 8.482 -0.463 1.00 98.56 92 LYS A N 1
ATOM 683 C CA . LYS A 1 92 ? 6.519 9.632 -1.327 1.00 98.56 92 LYS A CA 1
ATOM 684 C C . LYS A 1 92 ? 6.053 9.418 -2.764 1.00 98.56 92 LYS A C 1
ATOM 686 O O . LYS A 1 92 ? 5.527 10.360 -3.352 1.00 98.56 92 LYS A O 1
ATOM 691 N N . TYR A 1 93 ? 6.217 8.209 -3.304 1.00 98.62 93 TYR A N 1
ATOM 692 C CA . TYR A 1 93 ? 5.679 7.852 -4.617 1.00 98.62 93 TYR A CA 1
ATOM 693 C C . TYR A 1 93 ? 4.153 7.988 -4.626 1.00 98.62 93 TYR A C 1
ATOM 695 O O . TYR A 1 93 ? 3.611 8.725 -5.445 1.00 98.62 93 TYR A O 1
ATOM 703 N N . ILE A 1 94 ? 3.467 7.380 -3.653 1.00 98.56 94 ILE A N 1
ATOM 704 C CA . ILE A 1 94 ? 2.002 7.428 -3.539 1.00 98.56 94 ILE A CA 1
ATOM 705 C C . ILE A 1 94 ? 1.504 8.870 -3.423 1.00 98.56 94 ILE A C 1
ATOM 707 O O . ILE A 1 94 ? 0.514 9.234 -4.048 1.00 98.56 94 ILE A O 1
ATOM 711 N N . LYS A 1 95 ? 2.192 9.726 -2.660 1.00 97.81 95 LYS A N 1
ATOM 712 C CA . LYS A 1 95 ? 1.823 11.142 -2.550 1.00 97.81 95 LYS A CA 1
ATOM 713 C C . LYS A 1 95 ? 1.899 11.874 -3.897 1.00 97.81 95 LYS A C 1
ATOM 715 O O . LYS A 1 95 ? 1.120 12.794 -4.121 1.00 97.81 95 LYS A O 1
ATOM 720 N N . ALA A 1 96 ? 2.840 11.500 -4.761 1.00 97.94 96 ALA A N 1
ATOM 721 C CA . ALA A 1 96 ? 3.049 12.139 -6.058 1.00 97.94 96 ALA A CA 1
ATOM 722 C C . ALA A 1 96 ? 2.178 11.549 -7.182 1.00 97.94 96 ALA A C 1
ATOM 724 O O . ALA A 1 96 ? 1.783 12.281 -8.085 1.00 97.94 96 ALA A O 1
ATOM 725 N N . HIS A 1 97 ? 1.878 10.249 -7.128 1.00 97.94 97 HIS A N 1
ATOM 726 C CA . HIS A 1 97 ? 1.274 9.504 -8.241 1.00 97.94 97 HIS A CA 1
ATOM 727 C C . HIS A 1 97 ? -0.049 8.809 -7.897 1.00 97.94 97 HIS A C 1
ATOM 729 O O . HIS A 1 97 ? -0.738 8.324 -8.791 1.00 97.94 97 HIS A O 1
ATOM 735 N N . GLY A 1 98 ? -0.421 8.762 -6.620 1.00 97.75 98 GLY A N 1
ATOM 736 C CA . GLY A 1 98 ? -1.527 7.949 -6.129 1.00 97.75 98 GLY A CA 1
ATOM 737 C C . GLY A 1 98 ? -1.186 6.459 -6.064 1.00 97.75 98 GLY A C 1
ATOM 738 O O . GLY A 1 98 ? -0.041 6.041 -6.239 1.00 97.75 98 GLY A O 1
ATOM 739 N N . SER A 1 99 ? -2.210 5.655 -5.792 1.00 98.19 99 SER A N 1
ATOM 740 C CA . SER A 1 99 ? -2.144 4.195 -5.809 1.00 98.19 99 SER A CA 1
ATOM 741 C C . SER A 1 99 ? -3.401 3.642 -6.479 1.00 98.19 99 SER A C 1
ATOM 743 O O . SER A 1 99 ? -4.491 4.186 -6.279 1.00 98.19 99 SER A O 1
ATOM 745 N N . VAL A 1 100 ? -3.251 2.602 -7.297 1.00 98.62 100 VAL A N 1
ATOM 746 C CA . VAL A 1 100 ? -4.363 1.899 -7.948 1.00 98.62 100 VAL A CA 1
ATOM 747 C C . VAL A 1 100 ? -4.784 0.674 -7.140 1.00 98.62 100 VAL A C 1
ATOM 749 O O . VAL A 1 100 ? -4.071 0.215 -6.249 1.00 98.62 100 VAL A O 1
ATOM 752 N N . THR A 1 101 ? -5.969 0.142 -7.438 1.00 98.75 101 THR A N 1
ATOM 753 C CA . THR A 1 101 ? -6.452 -1.075 -6.774 1.00 98.75 101 THR A CA 1
ATOM 754 C C . THR A 1 101 ? -5.735 -2.316 -7.288 1.00 98.75 101 THR A C 1
ATOM 756 O O . THR A 1 101 ? -5.333 -2.362 -8.450 1.00 98.75 101 THR A O 1
ATOM 759 N N . GLU A 1 102 ? -5.677 -3.347 -6.452 1.00 98.62 102 GLU A N 1
ATOM 760 C CA . GLU A 1 102 ? -5.169 -4.672 -6.822 1.00 98.62 102 GLU A CA 1
ATOM 761 C C . GLU A 1 102 ? -5.890 -5.238 -8.056 1.00 98.62 102 GLU A C 1
ATOM 763 O O . GLU A 1 102 ? -5.273 -5.789 -8.956 1.00 98.62 102 GLU A O 1
ATOM 768 N N . ALA A 1 103 ? -7.202 -5.012 -8.175 1.00 98.38 103 ALA A N 1
ATOM 769 C CA . ALA A 1 103 ? -7.969 -5.451 -9.340 1.00 98.38 103 ALA A CA 1
ATOM 770 C C . ALA A 1 103 ? -7.558 -4.748 -10.649 1.00 98.38 103 ALA A C 1
ATOM 772 O O . ALA A 1 103 ? -7.792 -5.280 -11.731 1.00 98.38 103 ALA A O 1
ATOM 773 N N . SER A 1 104 ? -6.993 -3.540 -10.567 1.00 98.56 104 SER A N 1
ATOM 774 C CA . SER A 1 104 ? -6.538 -2.778 -11.737 1.00 98.56 104 SER A CA 1
ATOM 775 C C . SER A 1 104 ? -5.112 -3.130 -12.152 1.00 98.56 104 SER A C 1
ATOM 777 O O . SER A 1 104 ? -4.794 -3.020 -13.331 1.00 98.56 104 SER A O 1
ATOM 779 N N . TYR A 1 105 ? -4.267 -3.514 -11.195 1.00 98.62 105 TYR A N 1
ATOM 780 C CA . TYR A 1 105 ? -2.880 -3.910 -11.431 1.00 98.62 105 TYR A CA 1
ATOM 781 C C . TYR A 1 105 ? -2.510 -5.029 -10.442 1.00 98.62 105 TYR A C 1
ATOM 783 O O . TYR A 1 105 ? -2.017 -4.729 -9.351 1.00 98.62 105 TYR A O 1
ATOM 791 N N . PRO A 1 106 ? -2.792 -6.295 -10.794 1.00 98.44 106 PRO A N 1
ATOM 792 C CA . PRO A 1 106 ? -2.595 -7.433 -9.899 1.00 98.44 106 PRO A CA 1
ATOM 793 C C . PRO A 1 106 ? -1.126 -7.715 -9.577 1.00 98.44 106 PRO A C 1
ATOM 795 O O . PRO A 1 106 ? -0.237 -7.393 -10.365 1.00 98.44 106 PRO A O 1
ATOM 798 N N . TYR A 1 107 ? -0.883 -8.358 -8.437 1.00 98.44 107 TYR A N 1
ATOM 799 C CA . TYR A 1 107 ? 0.441 -8.796 -8.012 1.00 98.44 107 TYR A CA 1
ATOM 800 C C . TYR A 1 107 ? 0.939 -10.029 -8.778 1.00 98.44 107 TYR A C 1
ATOM 802 O O . TYR A 1 107 ? 0.234 -11.033 -8.879 1.00 98.44 107 TYR A O 1
ATOM 810 N N . GLU A 1 108 ? 2.175 -9.972 -9.286 1.00 96.31 108 GLU A N 1
ATOM 811 C CA . GLU A 1 108 ? 2.775 -11.043 -10.103 1.00 96.31 108 GLU A CA 1
ATOM 812 C C . GLU A 1 108 ? 3.866 -11.833 -9.362 1.00 96.31 108 GLU A C 1
ATOM 814 O O . GLU A 1 108 ? 4.195 -12.951 -9.757 1.00 96.31 108 GLU A O 1
ATOM 819 N N . ALA A 1 109 ? 4.388 -11.287 -8.257 1.00 83.88 109 ALA A N 1
ATOM 820 C CA . ALA A 1 109 ? 5.412 -11.908 -7.407 1.00 83.88 109 ALA A CA 1
ATOM 821 C C . ALA A 1 109 ? 6.737 -12.281 -8.115 1.00 83.88 109 ALA A C 1
ATOM 823 O O . ALA A 1 109 ? 7.441 -13.185 -7.649 1.00 83.88 109 ALA A O 1
ATOM 824 N N . ILE A 1 110 ? 7.090 -11.579 -9.200 1.00 68.50 110 ILE A N 1
ATOM 825 C CA . ILE A 1 110 ? 8.310 -11.779 -10.007 1.00 68.50 110 ILE A CA 1
ATOM 826 C C . ILE A 1 110 ? 9.149 -10.508 -10.138 1.00 68.50 110 ILE A C 1
ATOM 828 O O . ILE A 1 110 ? 8.573 -9.401 -10.055 1.00 68.50 110 ILE A O 1
#

InterPro domains:
  IPR000169 Cysteine peptidase, cysteine active site [PS00139] (35-46)
  IPR000668 Peptidase C1A, papain C-terminal [PF00112] (19-109)
  IPR000668 Peptidase C1A, papain C-terminal [SM00645] (17-110)
  IPR013128 Peptidase C1A [PTHR12411] (20-108)
  IPR038765 Papain-like cysteine peptidase superfamily [SSF54001] (16-109)
  IPR039417 Papain-like cysteine endopeptidase [cd02248] (19-109)

Radius of gyration: 15.82 Å; Cα contacts (8 Å, |Δi|>4): 148; chains: 1; bounding box: 31×44×39 Å

Mean predicted aligned error: 5.45 Å

Solvent-accessible surface area (backbone atoms only — not comparable to full-atom values): 6686 Å² total; per-residue (Å²): 132,83,78,72,80,74,83,69,91,69,80,86,72,88,78,74,82,68,95,71,86,61,54,64,87,69,60,36,54,78,81,89,81,82,56,74,89,26,41,36,63,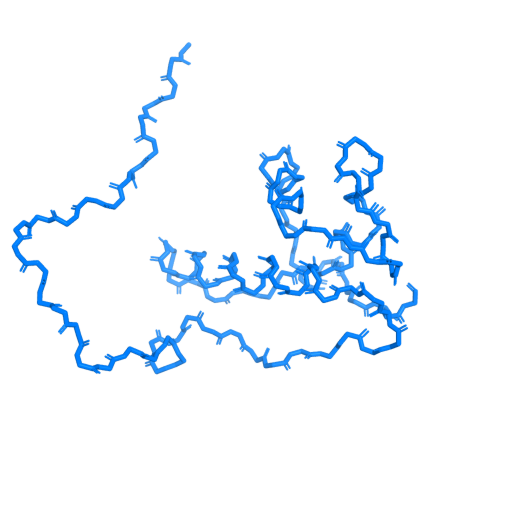31,33,52,55,38,40,56,52,47,28,24,52,43,14,75,74,70,77,49,72,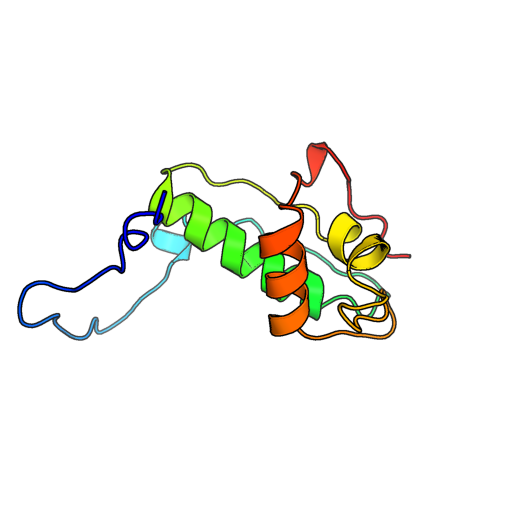57,61,53,28,40,34,56,44,39,76,64,29,28,78,98,38,68,24,50,28,51,80,27,56,50,40,74,33,48,50,53,40,34,73,75,72,52,83,55,39,26,93,80,41,62,75,80,56,119

pLDDT: mean 92.4, std 12.61, range [38.88, 98.81]

Nearest PDB structures (foldseek):
  5i4h-assembly1_A  TM=9.776E-01  e=7.530E-12  Homo sapiens
  3iej-assembly2_B  TM=9.711E-01  e=9.872E-11  Homo sapiens
  8pi3-assembly1_A  TM=9.719E-01  e=1.197E-10  Homo sapiens
  5qcd-assembly1_A  TM=9.773E-01  e=1.652E-10  Homo sapiens
  2fye-assembly1_A  TM=9.756E-01  e=1.878E-10  Homo sapiens